Protein AF-A0ABD3ZXB3-F1 (afdb_monomer_lite)

Structure (mmCIF, N/CA/C/O backbone):
data_AF-A0ABD3ZXB3-F1
#
_entry.id   AF-A0ABD3ZXB3-F1
#
loop_
_atom_site.group_PDB
_atom_site.id
_atom_site.type_symbol
_atom_site.label_atom_id
_atom_site.label_alt_id
_atom_site.label_comp_id
_atom_site.label_asym_id
_atom_site.label_entity_id
_atom_site.label_seq_id
_atom_site.pdbx_PDB_ins_code
_atom_site.Cartn_x
_atom_site.Cartn_y
_atom_site.Cartn_z
_atom_site.occupancy
_atom_site.B_iso_or_equiv
_atom_site.auth_seq_id
_atom_site.auth_comp_id
_atom_site.auth_asym_id
_atom_site.auth_atom_id
_atom_site.pdbx_PDB_model_num
ATOM 1 N N . MET A 1 1 ? -14.695 19.533 36.403 1.00 37.53 1 MET A N 1
ATOM 2 C CA . MET A 1 1 ? -13.820 18.341 36.473 1.00 37.53 1 MET A CA 1
ATOM 3 C C . MET A 1 1 ? -14.407 17.239 35.592 1.00 37.53 1 MET A C 1
ATOM 5 O O . MET A 1 1 ? -15.064 16.337 36.087 1.00 37.53 1 MET A O 1
ATOM 9 N N . MET A 1 2 ? -14.217 17.334 34.275 1.00 36.22 2 MET A N 1
ATOM 10 C CA . MET A 1 2 ? -14.473 16.225 33.352 1.00 36.22 2 MET A CA 1
ATOM 11 C C . MET A 1 2 ? -13.114 15.595 33.081 1.00 36.22 2 MET A C 1
ATOM 13 O O . MET A 1 2 ? -12.252 16.226 32.469 1.00 36.22 2 MET A O 1
ATOM 17 N N . LYS A 1 3 ? -12.878 14.391 33.606 1.00 39.78 3 LYS A N 1
ATOM 18 C CA . LYS A 1 3 ? -11.707 13.609 33.213 1.00 39.78 3 LYS A CA 1
ATOM 19 C C . LYS A 1 3 ? -11.865 13.369 31.717 1.00 39.78 3 LYS A C 1
ATOM 21 O O . LYS A 1 3 ? -12.777 12.647 31.327 1.00 39.78 3 LYS A O 1
ATOM 26 N N . LYS A 1 4 ? -11.035 14.026 30.898 1.00 43.47 4 LYS A N 1
ATOM 27 C CA . LYS A 1 4 ? -10.876 13.709 29.478 1.00 43.47 4 LYS A CA 1
ATOM 28 C C . LYS A 1 4 ? -10.554 12.219 29.415 1.00 43.47 4 LYS A C 1
ATOM 30 O O . LYS A 1 4 ? -9.429 11.813 29.697 1.00 43.47 4 LYS A O 1
ATOM 35 N N . GLY A 1 5 ? -11.585 11.412 29.175 1.00 35.28 5 GLY A N 1
ATOM 36 C CA . GLY A 1 5 ? -11.437 10.003 28.876 1.00 35.28 5 GLY A CA 1
ATOM 37 C C . GLY A 1 5 ? -10.445 9.918 27.733 1.00 35.28 5 GLY A C 1
ATOM 38 O O . GLY A 1 5 ? -10.544 10.670 26.766 1.00 35.28 5 GLY A O 1
ATOM 39 N N . LYS A 1 6 ? -9.434 9.081 27.915 1.00 43.47 6 LYS A N 1
ATOM 40 C CA . LYS A 1 6 ? -8.341 8.835 26.985 1.00 43.47 6 LYS A CA 1
ATOM 41 C C . LYS A 1 6 ? -8.903 8.119 25.752 1.00 43.47 6 LYS A C 1
ATOM 43 O O . LYS A 1 6 ? -8.639 6.946 25.539 1.00 43.47 6 LYS A O 1
ATOM 48 N N . VAL A 1 7 ? -9.725 8.807 24.963 1.00 43.09 7 VAL A N 1
ATOM 49 C CA . VAL A 1 7 ? -9.853 8.501 23.542 1.00 43.09 7 VAL A CA 1
ATOM 50 C C . VAL A 1 7 ? -8.451 8.765 23.023 1.00 43.09 7 VAL A C 1
ATOM 52 O O . VAL A 1 7 ? -7.945 9.870 23.220 1.00 43.09 7 VAL A O 1
ATOM 55 N N . HIS A 1 8 ? -7.761 7.734 22.540 1.00 44.03 8 HIS A N 1
ATOM 56 C CA . HIS A 1 8 ? -6.412 7.877 22.004 1.00 44.03 8 HIS A CA 1
ATOM 57 C C . HIS A 1 8 ? -6.419 9.066 21.045 1.00 44.03 8 HIS A C 1
ATOM 59 O O . HIS A 1 8 ? -7.117 9.053 20.036 1.00 44.03 8 HIS A O 1
ATOM 65 N N . MET A 1 9 ? -5.762 10.144 21.472 1.00 45.47 9 MET A N 1
ATOM 66 C CA . MET A 1 9 ? -5.832 11.442 20.830 1.00 45.47 9 MET A CA 1
ATOM 67 C C . MET A 1 9 ? -5.161 11.283 19.470 1.00 45.47 9 MET A C 1
ATOM 69 O O . MET A 1 9 ? -3.939 11.190 19.386 1.00 45.47 9 MET A O 1
ATOM 73 N N . CYS A 1 10 ? -5.999 11.161 18.442 1.00 41.28 10 CYS A N 1
ATOM 74 C CA . CYS A 1 10 ? -5.654 11.254 17.037 1.00 41.28 10 CYS A CA 1
ATOM 75 C C . CYS A 1 10 ? -5.064 12.642 16.806 1.00 41.28 10 CYS A C 1
ATOM 77 O O . CYS A 1 10 ? -5.778 13.601 16.558 1.00 41.28 10 CYS A O 1
ATOM 79 N N . ASN A 1 11 ? -3.762 12.763 17.011 1.00 47.12 11 ASN A N 1
ATOM 80 C CA . ASN A 1 11 ? -2.966 13.771 16.348 1.00 47.12 11 ASN A CA 1
ATOM 81 C C . ASN A 1 11 ? -2.416 13.024 15.136 1.00 47.12 11 ASN A C 1
ATOM 83 O O . ASN A 1 11 ? -1.665 12.079 15.352 1.00 47.12 11 ASN A O 1
ATOM 87 N N . GLN A 1 12 ? -2.849 13.358 13.917 1.00 55.47 12 GLN A N 1
ATOM 88 C CA . GLN A 1 12 ? -2.043 13.218 12.692 1.00 55.47 12 GLN A CA 1
ATOM 89 C C . GLN A 1 12 ? -1.184 11.939 12.634 1.00 55.47 12 GLN A C 1
ATOM 91 O O . GLN A 1 12 ? -0.050 11.885 13.111 1.00 55.47 12 GLN A O 1
ATOM 96 N N . HIS A 1 13 ? -1.768 10.853 12.126 1.00 67.81 13 HIS A N 1
ATOM 97 C CA . HIS A 1 13 ? -1.131 9.543 12.215 1.00 67.81 13 HIS A CA 1
ATOM 98 C C . HIS A 1 13 ? -0.037 9.398 11.151 1.00 67.81 13 HIS A C 1
ATOM 100 O O . HIS A 1 13 ? -0.327 8.960 10.030 1.00 67.81 13 HIS A O 1
ATOM 106 N N . GLN A 1 14 ? 1.216 9.682 11.524 1.00 83.62 14 GLN A N 1
ATOM 107 C CA . GLN A 1 14 ? 2.385 9.182 10.798 1.00 83.62 14 GLN A CA 1
ATOM 108 C C . GLN A 1 14 ? 2.236 7.672 10.595 1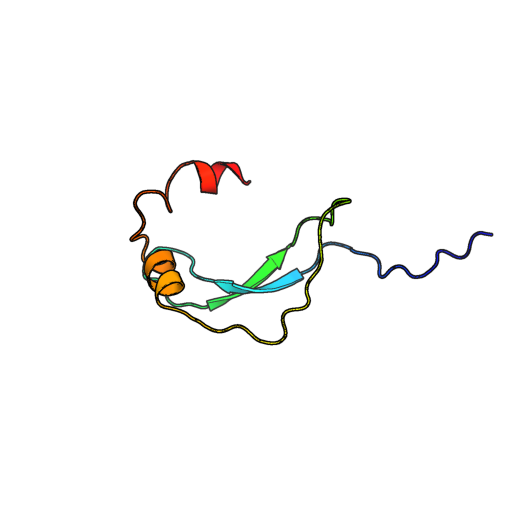.00 83.62 14 GLN A C 1
ATOM 110 O O . GLN A 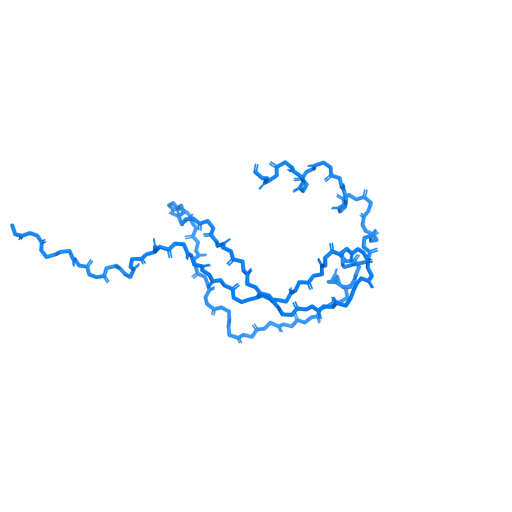1 14 ? 2.225 6.893 11.550 1.00 83.62 14 GLN A O 1
ATOM 115 N N . THR A 1 15 ? 2.124 7.248 9.342 1.00 90.00 15 THR A N 1
ATOM 116 C CA . THR A 1 15 ? 1.912 5.848 8.974 1.00 90.00 15 THR A CA 1
ATOM 117 C C . THR A 1 15 ? 3.014 5.399 8.034 1.00 90.00 15 THR A C 1
ATOM 119 O O . THR A 1 15 ? 3.244 6.026 7.001 1.00 90.00 15 THR A O 1
ATOM 122 N N . ARG A 1 16 ? 3.692 4.300 8.380 1.00 92.69 16 ARG A N 1
ATOM 123 C CA . ARG A 1 16 ? 4.671 3.668 7.489 1.00 92.69 16 ARG A CA 1
ATOM 124 C C . ARG A 1 16 ? 3.959 3.044 6.299 1.00 92.69 16 ARG A C 1
ATOM 126 O O . ARG A 1 16 ? 2.972 2.334 6.476 1.00 92.69 16 ARG A O 1
ATOM 133 N N . VAL A 1 17 ? 4.492 3.272 5.109 1.00 94.12 17 VAL A N 1
ATOM 134 C CA . VAL A 1 17 ? 3.943 2.762 3.853 1.00 94.12 17 VAL A CA 1
ATOM 135 C C . VAL A 1 17 ? 5.056 2.277 2.939 1.00 94.12 17 VAL A C 1
ATOM 137 O O . VAL A 1 17 ? 6.220 2.645 3.098 1.00 94.12 17 VAL A O 1
ATOM 140 N N . LEU A 1 18 ? 4.674 1.466 1.960 1.00 95.00 18 LEU A N 1
ATOM 141 C CA . LEU A 1 18 ? 5.497 1.141 0.807 1.00 95.00 18 LEU A CA 1
ATOM 142 C C . LEU A 1 18 ? 4.957 1.947 -0.384 1.00 95.00 18 LEU A C 1
ATOM 144 O O . LEU A 1 18 ? 3.766 1.861 -0.673 1.00 95.00 18 LEU A O 1
ATOM 148 N N . SER A 1 19 ? 5.795 2.762 -1.025 1.00 93.62 19 SER A N 1
ATOM 149 C CA . SER A 1 19 ? 5.375 3.727 -2.054 1.00 93.62 19 SER A CA 1
ATOM 150 C C . SER A 1 19 ? 6.284 3.696 -3.284 1.00 93.62 19 SER A C 1
ATOM 152 O O . SER A 1 19 ? 7.432 3.264 -3.196 1.00 93.62 19 SER A O 1
ATOM 154 N N . VAL A 1 20 ? 5.774 4.187 -4.415 1.00 93.44 20 VAL A N 1
ATOM 155 C CA . VAL A 1 20 ? 6.532 4.472 -5.642 1.00 93.44 20 VAL A CA 1
ATOM 156 C C . VAL A 1 20 ? 6.407 5.957 -5.969 1.00 93.44 20 VAL A C 1
ATOM 158 O O . VAL A 1 20 ? 5.318 6.523 -5.909 1.00 93.44 20 VAL A O 1
ATOM 161 N N . SER A 1 21 ? 7.524 6.611 -6.284 1.00 91.12 21 SER A N 1
ATOM 162 C CA . SER A 1 21 ? 7.565 8.062 -6.524 1.00 91.12 21 SER A CA 1
ATOM 163 C C . SER A 1 21 ? 7.186 8.457 -7.955 1.00 91.12 21 SER A C 1
ATOM 165 O O . SER A 1 21 ? 6.700 9.564 -8.174 1.00 91.12 21 SER A O 1
ATOM 167 N N . HIS A 1 22 ? 7.395 7.564 -8.925 1.00 89.56 22 HIS A N 1
ATOM 168 C CA . HIS A 1 22 ? 6.992 7.721 -10.322 1.00 89.56 22 HIS A CA 1
ATOM 169 C C . HIS A 1 22 ? 6.831 6.351 -10.997 1.00 89.56 22 HIS A C 1
ATOM 171 O O . HIS A 1 22 ? 7.248 5.324 -10.452 1.00 89.56 22 HIS A O 1
ATOM 177 N N . ALA A 1 23 ? 6.278 6.342 -12.214 1.00 91.31 23 ALA A N 1
ATOM 178 C CA . ALA A 1 23 ? 6.098 5.130 -13.006 1.00 91.31 23 ALA A CA 1
ATOM 179 C C . ALA A 1 23 ? 7.403 4.321 -13.106 1.00 91.31 23 ALA A C 1
ATOM 181 O O . ALA A 1 23 ? 8.455 4.876 -13.441 1.00 91.31 23 ALA A O 1
ATOM 182 N N . LYS A 1 24 ? 7.331 3.014 -12.829 1.00 91.00 24 LYS A N 1
ATOM 183 C CA . LYS A 1 24 ? 8.458 2.059 -12.909 1.00 91.00 24 LYS A CA 1
ATOM 184 C C . LYS A 1 24 ? 9.597 2.294 -11.902 1.00 91.00 24 LYS A C 1
ATOM 186 O O . LYS A 1 24 ? 10.642 1.651 -12.014 1.00 91.00 24 LYS A O 1
ATOM 191 N N . ALA A 1 25 ? 9.424 3.181 -10.917 1.00 93.25 25 ALA A N 1
ATOM 192 C CA . ALA A 1 25 ? 10.354 3.300 -9.796 1.00 93.25 25 ALA A CA 1
ATOM 193 C C . ALA A 1 25 ? 10.340 2.033 -8.923 1.00 93.25 25 ALA A C 1
ATOM 195 O O . ALA A 1 25 ? 9.402 1.232 -8.957 1.00 93.25 25 ALA A O 1
ATOM 196 N N . LYS A 1 26 ? 11.381 1.857 -8.103 1.00 93.81 26 LYS A N 1
ATOM 197 C CA . LYS A 1 26 ? 11.380 0.814 -7.072 1.00 93.81 26 LYS A CA 1
ATOM 198 C C . LYS A 1 26 ? 10.410 1.197 -5.956 1.00 93.81 26 LYS A C 1
ATOM 200 O O . LYS A 1 26 ? 10.261 2.371 -5.635 1.00 93.81 26 LYS A O 1
ATOM 205 N N . PHE A 1 27 ? 9.786 0.191 -5.351 1.00 93.62 27 PHE A N 1
ATOM 206 C CA . PHE A 1 27 ? 9.032 0.381 -4.119 1.00 93.62 27 PHE A CA 1
ATOM 207 C C . PHE A 1 27 ? 9.982 0.706 -2.965 1.00 93.62 27 PHE A C 1
ATOM 209 O O . PHE A 1 27 ? 10.956 -0.013 -2.734 1.00 93.62 27 PHE A O 1
ATOM 216 N N . GLU A 1 28 ? 9.665 1.758 -2.218 1.00 95.69 28 GLU A N 1
ATOM 217 C CA . GLU A 1 28 ? 10.470 2.255 -1.106 1.00 95.69 28 GLU A CA 1
ATOM 218 C C . GLU A 1 28 ? 9.625 2.414 0.155 1.00 95.69 28 GLU A C 1
ATOM 220 O O . GLU A 1 28 ? 8.446 2.778 0.108 1.00 95.69 28 GLU A O 1
ATOM 225 N N . GLN A 1 29 ? 10.231 2.123 1.306 1.00 95.75 29 GLN A N 1
ATOM 226 C CA . GLN A 1 29 ? 9.597 2.373 2.593 1.00 95.75 29 GLN A CA 1
ATOM 227 C C . GLN A 1 29 ? 9.651 3.864 2.904 1.00 95.75 29 GLN A C 1
ATOM 229 O O . GLN A 1 29 ? 10.715 4.478 2.880 1.00 95.75 29 GLN A O 1
ATOM 234 N N . THR A 1 30 ? 8.505 4.438 3.241 1.00 94.38 30 THR A N 1
ATOM 235 C CA . THR A 1 30 ? 8.394 5.845 3.623 1.00 94.38 30 THR A CA 1
ATOM 236 C C . THR A 1 30 ? 7.308 6.028 4.680 1.00 94.38 30 THR A C 1
ATOM 238 O O . THR A 1 30 ? 6.726 5.057 5.169 1.00 94.38 30 THR A O 1
ATOM 241 N N . THR A 1 31 ? 7.053 7.272 5.075 1.00 93.62 31 THR A N 1
ATOM 242 C CA . THR A 1 31 ? 6.007 7.631 6.033 1.00 93.62 31 THR A CA 1
ATOM 243 C C . THR A 1 31 ? 5.096 8.691 5.430 1.00 93.62 31 THR A C 1
ATOM 245 O O . THR A 1 31 ? 5.569 9.599 4.752 1.00 93.62 31 THR A O 1
ATOM 248 N N . ILE A 1 32 ? 3.794 8.576 5.681 1.00 90.44 32 ILE A N 1
ATOM 249 C CA . ILE A 1 32 ? 2.793 9.571 5.282 1.00 90.44 32 ILE A CA 1
ATOM 250 C C . ILE A 1 32 ? 2.028 10.080 6.495 1.00 90.44 32 ILE A C 1
ATOM 252 O O . ILE A 1 32 ? 1.836 9.343 7.461 1.00 90.44 32 ILE A O 1
ATOM 256 N N . GLU A 1 33 ? 1.522 11.303 6.396 1.00 89.62 33 GLU A N 1
ATOM 257 C CA . GLU A 1 33 ? 0.508 11.810 7.314 1.00 89.62 33 GLU A CA 1
ATOM 258 C C . GLU A 1 33 ? -0.881 11.391 6.838 1.00 89.62 33 GLU A C 1
ATOM 260 O O . GLU A 1 33 ? -1.237 11.543 5.666 1.00 89.62 33 GLU A O 1
ATOM 265 N N . ARG A 1 34 ? -1.688 10.855 7.753 1.00 88.00 34 ARG A N 1
ATOM 266 C CA . ARG A 1 34 ? -3.090 10.523 7.483 1.00 88.00 34 ARG A CA 1
ATOM 267 C C . ARG A 1 34 ? -3.991 11.657 7.954 1.00 88.00 34 ARG A C 1
ATOM 269 O O . ARG A 1 34 ? -3.791 12.214 9.030 1.00 88.00 34 ARG A O 1
ATOM 276 N N . ARG A 1 35 ? -5.020 11.956 7.158 1.00 88.44 35 ARG A N 1
ATOM 277 C CA . ARG A 1 35 ? -6.074 12.908 7.532 1.00 88.44 35 ARG A CA 1
ATOM 278 C C . ARG A 1 35 ? -6.819 12.461 8.795 1.00 88.44 35 ARG A C 1
ATOM 280 O O . ARG A 1 35 ? -6.922 11.265 9.066 1.00 88.44 35 ARG A O 1
ATOM 287 N N . GLU A 1 36 ? -7.421 13.426 9.483 1.00 87.00 36 GLU A N 1
ATOM 288 C CA . GLU A 1 36 ? -8.300 13.180 10.629 1.00 87.00 36 GLU A CA 1
ATOM 289 C C . GLU A 1 36 ? -9.502 12.294 10.258 1.00 87.00 36 GLU A C 1
ATOM 291 O O . GLU A 1 36 ? -10.021 12.348 9.131 1.00 87.00 36 GLU A O 1
ATOM 296 N N . LEU A 1 37 ? -9.942 11.479 11.221 1.00 86.94 37 LEU A N 1
ATOM 297 C CA . LEU A 1 37 ? -11.101 10.599 11.071 1.00 86.94 37 LEU A CA 1
ATOM 298 C C . LEU A 1 37 ? -12.398 11.416 11.061 1.00 86.94 37 LEU A C 1
ATOM 300 O O . LEU A 1 37 ? -12.666 12.214 11.958 1.00 86.94 37 LEU A O 1
ATOM 304 N N . ARG A 1 38 ? -13.224 11.188 10.042 1.00 90.62 38 ARG A N 1
ATOM 305 C CA . ARG A 1 38 ? -14.577 11.736 9.900 1.00 90.62 38 ARG A CA 1
ATOM 306 C C . ARG A 1 38 ? -15.594 10.782 10.542 1.00 90.62 38 ARG A C 1
ATOM 308 O O . ARG A 1 38 ? -15.272 9.616 10.762 1.00 90.62 38 ARG A O 1
ATOM 315 N N . PRO A 1 39 ? -16.846 11.220 10.776 1.00 94.75 39 PRO A N 1
ATOM 316 C CA . PRO A 1 39 ? -17.850 10.420 11.491 1.00 94.75 39 PRO A CA 1
ATOM 317 C C . PRO A 1 39 ? -18.164 9.035 10.904 1.00 94.75 39 PRO A C 1
ATOM 319 O O . PRO A 1 39 ? -18.681 8.182 11.617 1.00 94.75 39 PRO A O 1
ATOM 322 N N . HIS A 1 40 ? -17.869 8.810 9.622 1.00 95.69 40 HIS A N 1
ATOM 323 C CA . HIS A 1 40 ? -18.128 7.546 8.924 1.00 95.69 40 HIS A CA 1
ATOM 324 C C . HIS A 1 40 ? -16.852 6.798 8.516 1.00 95.69 40 HIS A C 1
ATOM 326 O O . HIS A 1 40 ? -16.930 5.818 7.779 1.00 95.69 40 HIS A O 1
ATOM 332 N N . ASP A 1 41 ? -15.680 7.250 8.962 1.00 92.25 41 ASP A N 1
ATOM 333 C CA . ASP A 1 41 ? -14.429 6.561 8.669 1.00 92.25 41 ASP A CA 1
ATOM 334 C C . ASP A 1 41 ? -14.166 5.422 9.653 1.00 92.25 41 ASP A C 1
ATOM 336 O O . ASP A 1 41 ? -14.522 5.485 10.830 1.00 92.25 41 ASP A O 1
ATOM 340 N N . VAL A 1 42 ? -13.446 4.409 9.174 1.00 90.69 42 VAL A N 1
ATOM 341 C CA . VAL A 1 42 ? -12.917 3.323 9.999 1.00 90.69 42 VAL A CA 1
ATOM 342 C C . VAL A 1 42 ? -11.395 3.358 9.931 1.00 90.69 42 VAL A C 1
ATOM 344 O O . VAL A 1 42 ? -10.811 3.344 8.847 1.00 90.69 42 VAL A O 1
ATOM 347 N N . LEU A 1 43 ? -10.747 3.393 11.096 1.00 90.38 43 LEU A N 1
ATOM 348 C CA . LEU A 1 43 ? -9.298 3.249 11.205 1.00 90.38 43 LEU A CA 1
ATOM 349 C C . LEU A 1 43 ? -8.936 1.767 11.302 1.00 90.38 43 LEU A C 1
ATOM 351 O O . LEU A 1 43 ? -9.416 1.069 12.194 1.00 90.38 43 LEU A O 1
ATOM 355 N N . ILE A 1 44 ? -8.066 1.303 10.406 1.00 91.50 44 ILE A N 1
ATOM 356 C CA . ILE A 1 44 ? -7.586 -0.080 10.374 1.00 91.50 44 ILE A CA 1
ATOM 357 C C . ILE A 1 44 ? -6.071 -0.079 10.580 1.00 91.50 44 ILE A C 1
ATOM 359 O O . ILE A 1 44 ? -5.335 0.549 9.821 1.00 91.50 44 ILE A O 1
ATOM 363 N N . ASP A 1 45 ? -5.610 -0.808 11.595 1.00 91.19 45 ASP A N 1
ATOM 364 C CA . ASP A 1 45 ? -4.190 -1.075 11.843 1.00 91.19 45 ASP A CA 1
ATOM 365 C C . ASP A 1 45 ? -3.762 -2.320 11.048 1.00 91.19 45 ASP A C 1
ATOM 367 O O . ASP A 1 45 ? -3.990 -3.463 11.458 1.00 91.19 45 ASP A O 1
ATOM 371 N N . ILE A 1 46 ? -3.203 -2.088 9.856 1.00 92.19 46 ILE A N 1
ATOM 372 C CA . ILE A 1 46 ? -2.807 -3.140 8.913 1.00 92.19 46 ILE A CA 1
ATOM 373 C C . ILE A 1 46 ? -1.570 -3.868 9.451 1.00 92.19 46 ILE A C 1
ATOM 375 O O . ILE A 1 46 ? -0.469 -3.319 9.471 1.00 92.19 46 ILE A O 1
ATOM 379 N N . LYS A 1 47 ? -1.734 -5.137 9.843 1.00 92.31 47 LYS A N 1
ATOM 380 C CA . LYS A 1 47 ? -0.613 -5.997 10.265 1.00 92.31 47 LYS A CA 1
ATOM 381 C C . LYS A 1 47 ? 0.141 -6.602 9.088 1.00 92.31 47 LYS A C 1
ATOM 383 O O . LYS A 1 47 ? 1.364 -6.680 9.131 1.00 92.31 47 LYS A O 1
ATOM 388 N N . PHE A 1 48 ? -0.591 -7.002 8.049 1.00 94.44 48 PHE A N 1
ATOM 389 C CA . PHE A 1 48 ? -0.055 -7.635 6.847 1.00 94.44 48 PHE A CA 1
ATOM 390 C C . PHE A 1 48 ? -0.904 -7.252 5.629 1.00 94.44 48 PHE A C 1
ATOM 392 O O . PHE A 1 48 ? -2.112 -7.057 5.759 1.00 94.44 48 PHE A O 1
ATOM 399 N N . SER A 1 49 ? -0.275 -7.173 4.454 1.00 94.62 49 SER A N 1
ATOM 400 C CA . SER A 1 49 ? -0.938 -6.984 3.158 1.00 94.62 49 SER A CA 1
ATOM 401 C C . SER A 1 49 ? -0.229 -7.819 2.096 1.00 94.62 49 SER A C 1
ATOM 403 O O . SER A 1 49 ? 0.994 -7.957 2.137 1.00 94.62 49 SER A O 1
ATOM 405 N N . GLY A 1 50 ? -0.992 -8.371 1.155 1.00 95.75 50 GLY A N 1
ATOM 406 C CA . GLY A 1 50 ? -0.447 -9.004 -0.046 1.00 95.75 50 GLY A CA 1
ATOM 407 C C . GLY A 1 50 ? -0.197 -7.982 -1.155 1.00 95.75 50 GLY A C 1
ATOM 408 O O . GLY A 1 50 ? -0.781 -6.900 -1.128 1.00 95.75 50 GLY A O 1
ATOM 409 N N . ILE A 1 51 ? 0.654 -8.350 -2.116 1.00 93.44 51 ILE A N 1
ATOM 410 C CA . ILE A 1 51 ? 0.857 -7.632 -3.383 1.00 93.44 51 ILE A CA 1
ATOM 411 C C . ILE A 1 51 ? 0.219 -8.460 -4.500 1.00 93.44 51 ILE A C 1
ATOM 413 O O . ILE A 1 51 ? 0.408 -9.678 -4.554 1.00 93.44 51 ILE A O 1
ATOM 417 N N . CYS A 1 52 ? -0.510 -7.803 -5.397 1.00 94.62 52 CYS A N 1
ATOM 418 C CA . CYS A 1 52 ? -1.122 -8.405 -6.576 1.00 94.62 52 CYS A CA 1
ATOM 419 C C . CYS A 1 52 ? -0.628 -7.721 -7.862 1.00 94.62 52 CYS A C 1
ATOM 421 O O . CYS A 1 52 ? -0.041 -6.642 -7.847 1.00 94.62 52 CYS A O 1
ATOM 423 N N . HIS A 1 53 ? -0.904 -8.326 -9.013 1.00 95.19 53 HIS A N 1
ATOM 424 C CA . HIS A 1 53 ? -0.579 -7.774 -10.330 1.00 95.19 53 HIS A CA 1
ATOM 425 C C . HIS A 1 53 ? -1.182 -6.378 -10.563 1.00 95.19 53 HIS A C 1
ATOM 427 O O . HIS A 1 53 ? -0.560 -5.545 -11.218 1.00 95.19 53 HIS A O 1
ATOM 433 N N . SER A 1 54 ? -2.357 -6.087 -9.987 1.00 92.44 54 SER A N 1
ATOM 434 C CA . SER A 1 54 ? -2.983 -4.758 -10.047 1.00 92.44 54 SER A CA 1
ATOM 435 C C . SER A 1 54 ? -2.090 -3.657 -9.476 1.00 92.44 54 SER A C 1
ATOM 437 O O . SER A 1 54 ? -2.097 -2.538 -9.989 1.00 92.44 54 SER A O 1
ATOM 439 N N . ASP A 1 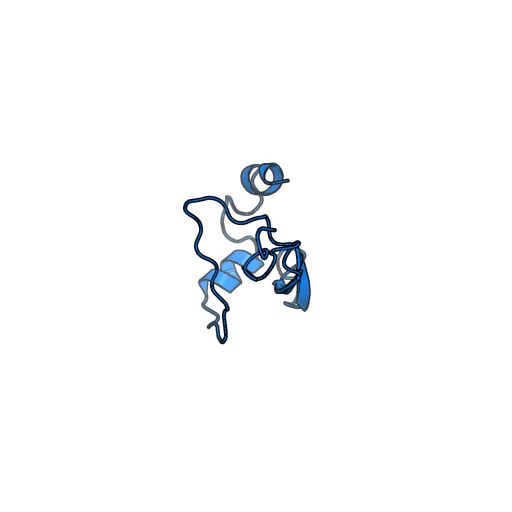55 ? -1.290 -3.973 -8.458 1.00 92.19 55 ASP A N 1
ATOM 440 C CA . ASP A 1 55 ? -0.378 -3.017 -7.833 1.00 92.19 55 ASP A CA 1
ATOM 441 C C . ASP A 1 55 ? 0.791 -2.694 -8.771 1.00 92.19 55 ASP A C 1
ATOM 443 O O . ASP A 1 55 ? 1.217 -1.546 -8.849 1.00 92.19 55 ASP A O 1
ATOM 447 N N . ILE A 1 56 ? 1.264 -3.681 -9.544 1.00 91.50 56 ILE A N 1
ATOM 448 C CA . ILE A 1 56 ? 2.330 -3.507 -10.544 1.00 91.50 56 ILE A CA 1
ATOM 449 C C . ILE A 1 56 ? 1.829 -2.651 -11.709 1.00 91.50 56 ILE A C 1
ATOM 451 O O . ILE A 1 56 ? 2.479 -1.668 -12.059 1.00 91.50 56 ILE A O 1
ATOM 455 N N . HIS A 1 57 ? 0.648 -2.964 -12.256 1.00 92.44 57 HIS A N 1
ATOM 456 C CA . HIS A 1 57 ? 0.030 -2.145 -13.306 1.00 92.44 57 HIS A CA 1
ATOM 457 C C . HIS A 1 57 ? -0.185 -0.697 -12.838 1.00 92.44 57 HIS A C 1
ATOM 459 O O . HIS A 1 57 ? 0.032 0.249 -13.594 1.00 92.44 57 HIS A O 1
ATOM 465 N N . SER A 1 58 ? -0.557 -0.515 -11.564 1.00 89.94 58 SER A N 1
ATOM 466 C CA . SER A 1 58 ? -0.691 0.811 -10.948 1.00 89.94 58 SER A CA 1
ATOM 467 C C . SER A 1 58 ? 0.656 1.523 -10.825 1.00 89.94 58 SER A C 1
ATOM 469 O O . SER A 1 58 ? 0.782 2.675 -11.227 1.00 89.94 58 SER A O 1
ATOM 471 N N . ALA A 1 59 ? 1.689 0.834 -10.338 1.00 90.12 59 ALA A N 1
ATOM 472 C CA . ALA A 1 59 ? 3.029 1.393 -10.181 1.00 90.12 59 ALA A CA 1
ATOM 473 C C . ALA A 1 59 ? 3.710 1.745 -11.514 1.00 90.12 59 ALA A C 1
ATOM 475 O O . ALA A 1 59 ? 4.675 2.512 -11.531 1.00 90.12 59 ALA A O 1
ATOM 476 N N . PHE A 1 60 ? 3.269 1.157 -12.628 1.00 91.06 60 PHE A N 1
ATOM 477 C CA . PHE A 1 60 ? 3.857 1.364 -13.954 1.00 91.06 60 PHE A CA 1
ATOM 478 C C . PHE A 1 60 ? 3.076 2.369 -14.813 1.00 91.06 60 PHE A C 1
ATOM 480 O O . PHE A 1 60 ? 3.480 2.610 -15.950 1.00 91.06 60 PHE A O 1
ATOM 487 N N . ASP A 1 61 ? 2.032 2.993 -14.251 1.00 87.56 61 ASP A N 1
ATOM 488 C CA . ASP A 1 61 ? 1.145 3.951 -14.934 1.00 87.56 61 ASP A CA 1
ATOM 489 C C . ASP A 1 61 ? 0.498 3.355 -16.199 1.00 87.56 61 ASP A C 1
ATOM 491 O O . ASP A 1 61 ? 0.358 4.003 -17.232 1.00 87.56 61 ASP A O 1
ATOM 495 N N . GLU A 1 62 ? 0.117 2.076 -16.136 1.00 87.06 62 GLU A N 1
ATOM 496 C CA . GLU A 1 62 ? -0.476 1.353 -17.274 1.00 87.06 62 GLU A CA 1
ATOM 497 C C . GLU A 1 62 ? -2.003 1.514 -17.352 1.00 87.06 62 GLU A C 1
ATOM 499 O O . GLU A 1 62 ? -2.648 1.045 -18.291 1.00 87.06 62 GLU A O 1
ATOM 504 N N . TRP A 1 63 ? -2.595 2.222 -16.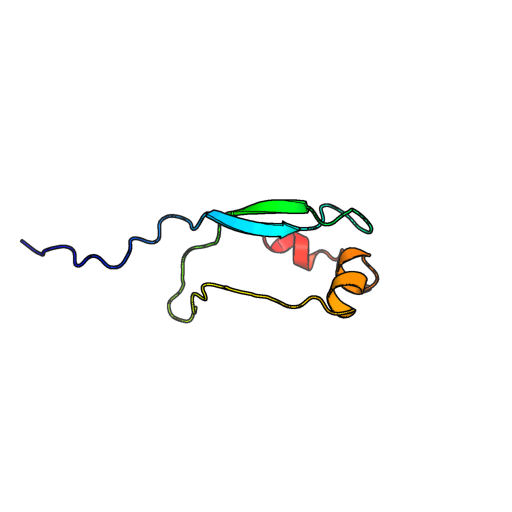389 1.00 79.19 63 TRP A N 1
ATOM 505 C CA . TRP A 1 63 ? -4.001 2.603 -16.411 1.00 79.19 63 TRP A CA 1
ATOM 506 C C . TRP A 1 63 ? -4.126 4.004 -17.008 1.00 79.19 63 TRP A C 1
ATOM 508 O O . TRP A 1 63 ? -3.622 4.961 -16.432 1.00 79.19 63 TRP A O 1
ATOM 518 N N . ALA A 1 64 ? -4.867 4.151 -18.112 1.00 66.50 64 ALA A N 1
ATOM 519 C CA . ALA A 1 64 ? -5.0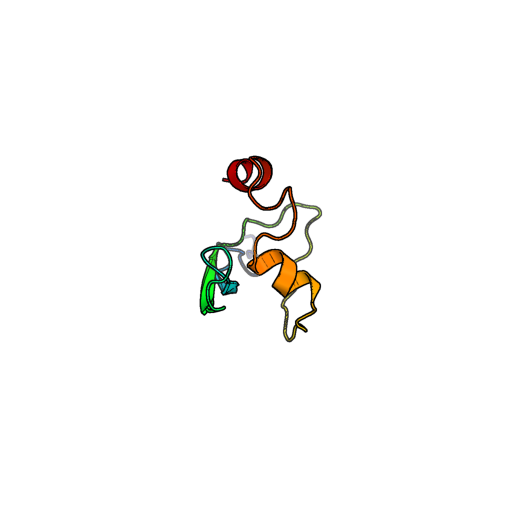22 5.400 -18.881 1.00 66.50 64 ALA A CA 1
ATOM 520 C C . ALA A 1 64 ? -5.524 6.641 -18.093 1.00 66.50 64 ALA A C 1
ATOM 522 O O . ALA A 1 64 ? -5.615 7.731 -18.650 1.00 66.50 64 ALA A O 1
ATOM 523 N N . VAL A 1 65 ? -5.871 6.482 -16.813 1.00 61.62 65 VAL A N 1
ATOM 524 C CA . VAL A 1 65 ? -6.394 7.511 -15.900 1.00 61.62 65 VAL A CA 1
ATOM 525 C C . VAL A 1 65 ? -5.545 7.709 -14.635 1.00 61.62 65 VAL A C 1
ATOM 527 O O . VAL A 1 65 ? -5.851 8.616 -13.862 1.00 61.62 65 VAL A O 1
ATOM 530 N N . ALA A 1 66 ? -4.487 6.925 -14.402 1.00 57.94 66 ALA A N 1
ATOM 531 C CA . ALA A 1 66 ? -3.709 6.994 -13.157 1.00 57.94 66 ALA A CA 1
ATOM 532 C C . ALA A 1 66 ? -2.927 8.314 -12.995 1.00 57.94 66 ALA A C 1
ATOM 534 O O . ALA A 1 66 ? -2.849 8.844 -11.888 1.00 57.94 66 ALA A O 1
ATOM 535 N N . SER A 1 67 ? -2.462 8.912 -14.094 1.00 56.47 67 SER A N 1
ATOM 536 C CA . SER A 1 67 ? -1.832 10.242 -14.125 1.00 56.47 67 SER A CA 1
ATOM 537 C C . SER A 1 67 ? -2.807 11.406 -14.375 1.00 56.47 67 SER A C 1
ATOM 539 O O . SER A 1 67 ? -2.383 12.561 -14.487 1.00 56.47 67 SER A O 1
ATOM 541 N N . SER A 1 68 ? -4.118 11.140 -14.450 1.00 49.19 68 SER A N 1
ATOM 542 C CA . SER A 1 68 ? -5.117 12.181 -14.711 1.00 49.19 68 SER A CA 1
ATOM 543 C C . SER A 1 68 ? -5.333 13.112 -13.507 1.00 49.19 68 SER A C 1
ATOM 545 O O . SER A 1 68 ? -5.140 12.738 -12.348 1.00 49.19 68 SER A O 1
ATOM 547 N N . GLN A 1 69 ? -5.757 14.341 -13.815 1.00 50.81 69 GLN A N 1
ATOM 548 C CA . GLN A 1 69 ? -6.050 15.474 -12.922 1.00 50.81 69 GLN A CA 1
AT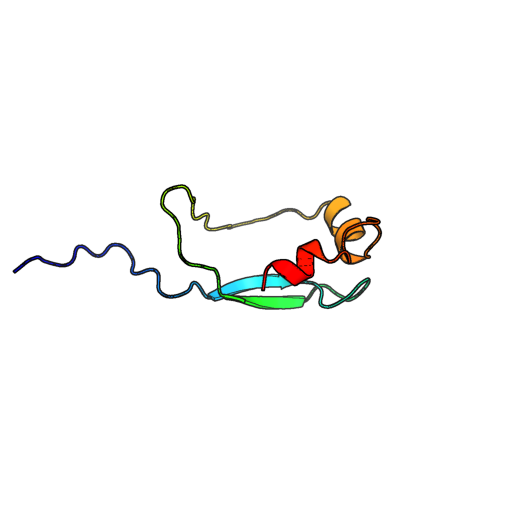OM 549 C C . GLN A 1 69 ? -6.707 15.090 -11.573 1.00 50.81 69 GLN A C 1
ATOM 551 O O . GLN A 1 69 ? -6.376 15.676 -10.548 1.00 50.81 69 GLN A O 1
ATOM 556 N N . TRP A 1 70 ? -7.527 14.032 -11.533 1.00 45.00 70 TRP A N 1
ATOM 557 C CA . TRP A 1 70 ? -8.177 13.506 -10.322 1.00 45.00 70 TRP A CA 1
ATOM 558 C C . TRP A 1 70 ? -7.227 13.168 -9.159 1.00 45.00 70 TRP A C 1
ATOM 560 O O . TRP A 1 70 ? -7.610 13.332 -8.003 1.00 45.00 70 TRP A O 1
ATOM 570 N N . CYS A 1 71 ? -6.001 12.696 -9.427 1.00 50.44 71 CYS A N 1
ATOM 571 C CA . CYS A 1 71 ? -5.018 12.433 -8.366 1.00 50.44 71 CYS A CA 1
ATOM 572 C C . CYS A 1 71 ? -4.353 13.731 -7.864 1.00 50.44 71 CYS A C 1
ATOM 574 O O . CYS A 1 71 ? -3.969 13.832 -6.699 1.00 50.44 71 CYS A O 1
ATOM 576 N N . GLN A 1 72 ? -4.250 14.746 -8.728 1.00 53.34 72 GLN A N 1
ATOM 577 C CA . GLN A 1 72 ? -3.664 16.048 -8.392 1.00 53.34 72 GLN A CA 1
ATOM 578 C C . GLN A 1 72 ? -4.632 16.932 -7.594 1.00 53.34 72 GLN A C 1
ATOM 580 O O . GLN A 1 72 ? -4.181 17.720 -6.765 1.00 53.34 72 GLN A O 1
ATOM 585 N N . ASP A 1 73 ? -5.940 16.740 -7.783 1.00 49.66 73 ASP A N 1
ATOM 586 C CA . ASP A 1 73 ? -7.007 17.494 -7.112 1.00 49.66 73 ASP A CA 1
ATOM 587 C C . ASP A 1 73 ? -7.285 17.024 -5.663 1.00 49.66 73 ASP A C 1
ATOM 589 O O . ASP A 1 73 ? -8.116 17.610 -4.972 1.00 49.66 73 ASP A O 1
ATOM 593 N N . MET A 1 74 ? -6.598 15.978 -5.173 1.00 45.72 74 MET A N 1
ATOM 594 C CA . MET A 1 74 ? -6.662 15.525 -3.768 1.00 45.72 74 MET A CA 1
ATOM 595 C C . MET A 1 74 ? -5.595 16.163 -2.854 1.00 45.72 74 MET A C 1
ATOM 597 O O . MET A 1 74 ? -5.346 15.649 -1.759 1.00 45.72 74 MET A O 1
ATOM 601 N N . LYS A 1 75 ? -4.954 17.253 -3.292 1.00 42.97 75 LYS A N 1
ATOM 602 C CA . LYS A 1 75 ? -4.111 18.102 -2.436 1.00 42.97 75 LYS A CA 1
ATOM 603 C C . LYS A 1 75 ? -4.932 19.155 -1.703 1.00 42.97 75 LYS A C 1
ATOM 605 O O . LYS A 1 75 ? -5.772 19.805 -2.358 1.00 42.97 75 LYS A O 1
#

Radius of gyration: 16.89 Å; chains: 1; bounding box: 30×27×55 Å

Sequence (75 aa):
MMKKGKVHMCNQHQTRVLSVSHAKAKFEQTTIERRELRPHDVLIDIKFSGICHSDIHSAFDEWAVASSQWCQDMK

Organism: NCBI:txid135461

Foldseek 3Di:
DDPPDPPPDPDWDFDWDFDAPAAPGDTDIDTDTDDDDDPPDDDDDDPDDDDDVVVNCLSNVVDPPSPPPVVVVVD

pLDDT: mean 77.18, std 21.12, range [35.28, 95.75]

InterPro domains:
  IPR011032 GroES-like superfamily [SSF50129] (15-64)

Secondary structure (DSSP, 8-state):
------------EEEEEEE-SSTTPPPEEEEEEEPPPPTT------S-----HHHHHHHTT-STTTTSHHHHTT-